Protein AF-A0A1F9A698-F1 (afdb_monomer_lite)

Structure (mmCIF, N/CA/C/O backbone):
data_AF-A0A1F9A698-F1
#
_entry.id   AF-A0A1F9A698-F1
#
loop_
_atom_site.group_PDB
_atom_site.id
_atom_site.type_symbol
_atom_site.label_atom_id
_atom_site.label_alt_id
_atom_site.label_comp_id
_atom_site.label_asym_id
_atom_site.label_entity_id
_atom_site.label_seq_id
_atom_site.pdbx_PDB_ins_code
_atom_site.Cartn_x
_atom_site.Cartn_y
_atom_site.Cartn_z
_atom_site.occupancy
_atom_site.B_iso_or_equiv
_atom_site.auth_seq_id
_atom_site.auth_comp_id
_atom_site.auth_asym_id
_atom_site.auth_atom_id
_atom_site.pdbx_PDB_model_num
ATOM 1 N N . MET A 1 1 ? 28.076 -3.721 -35.025 1.00 53.78 1 MET A N 1
ATOM 2 C CA . MET A 1 1 ? 28.383 -3.915 -33.593 1.00 53.78 1 MET A CA 1
ATOM 3 C C . MET A 1 1 ? 27.045 -3.963 -32.877 1.00 53.78 1 MET A C 1
ATOM 5 O O . MET A 1 1 ? 26.283 -3.025 -33.068 1.00 53.78 1 MET A O 1
ATOM 9 N N . ALA A 1 2 ? 26.693 -5.047 -32.184 1.00 62.41 2 ALA A N 1
ATOM 10 C CA . ALA A 1 2 ? 25.478 -5.037 -31.367 1.00 62.41 2 ALA A CA 1
ATOM 11 C C . ALA A 1 2 ? 25.691 -4.052 -30.206 1.00 62.41 2 ALA A C 1
ATOM 13 O O . ALA A 1 2 ? 26.755 -4.083 -29.585 1.00 62.41 2 ALA A O 1
ATOM 14 N N . ASP A 1 3 ? 24.733 -3.157 -29.968 1.00 79.94 3 ASP A N 1
ATOM 15 C CA . ASP A 1 3 ? 24.767 -2.267 -28.809 1.00 79.94 3 ASP A CA 1
ATOM 16 C C . ASP A 1 3 ? 24.624 -3.122 -27.547 1.00 79.94 3 ASP A C 1
ATOM 18 O O . ASP A 1 3 ? 23.584 -3.736 -27.314 1.00 79.94 3 ASP A O 1
ATOM 22 N N . ILE A 1 4 ? 25.695 -3.196 -26.757 1.00 77.88 4 ILE A N 1
ATOM 23 C CA . ILE A 1 4 ? 25.760 -4.013 -25.539 1.00 77.88 4 ILE A CA 1
ATOM 24 C C . ILE A 1 4 ? 24.776 -3.543 -24.459 1.00 77.88 4 ILE A C 1
ATOM 26 O O . ILE A 1 4 ? 24.562 -4.263 -23.485 1.00 77.88 4 ILE A O 1
ATOM 30 N N . PHE A 1 5 ? 24.192 -2.353 -24.624 1.00 80.81 5 PHE A N 1
ATOM 31 C CA . PHE A 1 5 ? 23.190 -1.792 -23.725 1.00 80.81 5 PHE A CA 1
ATOM 32 C C . PHE A 1 5 ? 21.746 -2.020 -24.199 1.00 80.81 5 PHE A C 1
ATOM 34 O O . PHE A 1 5 ? 20.826 -1.767 -23.420 1.00 80.81 5 PHE A O 1
ATOM 41 N N . SER A 1 6 ? 21.532 -2.545 -25.415 1.00 85.88 6 SER A N 1
ATOM 42 C CA . SER A 1 6 ? 20.193 -2.933 -25.874 1.00 85.88 6 SER A CA 1
ATOM 43 C C . SER A 1 6 ? 19.675 -4.137 -25.081 1.00 85.88 6 SER A C 1
ATOM 45 O O . SER A 1 6 ? 20.362 -5.145 -24.889 1.00 85.88 6 SER A O 1
ATOM 47 N N . LEU A 1 7 ? 18.424 -4.035 -24.637 1.00 88.25 7 LEU A N 1
ATOM 48 C CA . LEU A 1 7 ? 17.668 -5.083 -23.955 1.00 88.25 7 LEU A CA 1
ATOM 49 C C . LEU A 1 7 ? 16.536 -5.640 -24.831 1.00 88.25 7 LEU A C 1
ATOM 51 O O . LEU A 1 7 ? 15.618 -6.280 -24.311 1.00 88.25 7 LEU A O 1
ATOM 55 N N . ASP A 1 8 ? 16.596 -5.427 -26.147 1.00 89.38 8 ASP A N 1
ATOM 56 C CA . ASP A 1 8 ? 15.579 -5.906 -27.081 1.00 89.38 8 ASP A CA 1
ATOM 57 C C . ASP A 1 8 ? 15.356 -7.422 -26.948 1.00 89.38 8 ASP A C 1
ATOM 59 O O . ASP A 1 8 ? 16.283 -8.238 -26.924 1.00 89.38 8 ASP A O 1
ATOM 63 N N . GLY A 1 9 ? 14.084 -7.810 -26.819 1.00 86.44 9 GLY A N 1
ATOM 64 C CA . GLY A 1 9 ? 13.672 -9.207 -26.652 1.00 86.44 9 GLY A CA 1
ATOM 65 C C . GLY A 1 9 ? 13.935 -9.802 -25.262 1.00 86.44 9 GLY A C 1
ATOM 66 O O . GLY A 1 9 ? 13.643 -10.979 -25.047 1.00 86.44 9 GLY A O 1
ATOM 67 N N . LYS A 1 10 ? 14.459 -9.028 -24.300 1.00 89.12 10 LYS A N 1
ATOM 68 C CA . LYS A 1 10 ? 14.658 -9.475 -22.912 1.00 89.12 10 LYS A CA 1
ATOM 69 C C . LYS A 1 10 ? 13.438 -9.165 -22.044 1.00 89.12 10 LYS A C 1
ATOM 71 O O . LYS A 1 10 ? 12.748 -8.166 -22.235 1.00 89.12 10 LYS A O 1
ATOM 76 N N . VAL A 1 11 ? 13.185 -10.020 -21.054 1.00 83.88 11 VAL A N 1
ATOM 77 C CA . VAL A 1 11 ? 12.184 -9.790 -20.000 1.00 83.88 11 VAL A CA 1
ATOM 78 C C . VAL A 1 11 ? 12.924 -9.427 -18.719 1.00 83.88 11 VAL A C 1
ATOM 80 O O . VAL A 1 11 ? 13.849 -10.136 -18.328 1.00 83.88 11 VAL A O 1
ATOM 83 N N . ALA A 1 12 ? 12.519 -8.334 -18.075 1.00 80.12 12 ALA A N 1
ATOM 84 C CA . ALA A 1 12 ? 13.118 -7.872 -16.828 1.00 80.12 12 ALA A CA 1
ATOM 85 C C . ALA A 1 12 ? 12.039 -7.670 -15.760 1.00 80.12 12 ALA A C 1
ATOM 87 O O . ALA A 1 12 ? 11.040 -6.983 -15.986 1.00 80.12 12 ALA A O 1
ATOM 88 N N . VAL A 1 13 ? 12.257 -8.261 -14.585 1.00 78.50 13 VAL A N 1
ATOM 89 C CA . VAL A 1 13 ? 11.372 -8.129 -13.423 1.00 78.50 13 VAL A CA 1
ATOM 90 C C . VAL A 1 13 ? 12.039 -7.204 -12.417 1.00 78.50 13 VAL A C 1
ATOM 92 O O . VAL A 1 13 ? 13.162 -7.460 -11.988 1.00 78.50 13 VAL A O 1
ATOM 95 N N . VAL A 1 14 ? 11.351 -6.127 -12.038 1.00 78.12 14 VAL A N 1
ATOM 96 C CA . VAL A 1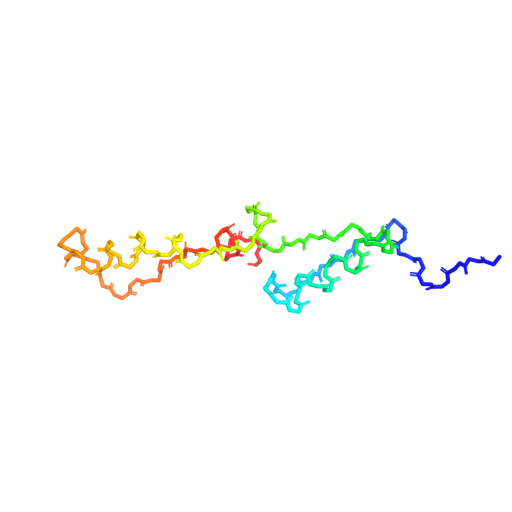 14 ? 11.823 -5.215 -10.992 1.00 78.12 14 VAL A CA 1
ATOM 97 C C . VAL A 1 14 ? 11.068 -5.513 -9.706 1.00 78.12 14 VAL A C 1
ATOM 99 O O . VAL A 1 14 ? 9.852 -5.339 -9.634 1.00 78.12 14 VAL A O 1
ATOM 102 N N . ILE A 1 15 ? 11.795 -5.970 -8.686 1.00 69.19 15 ILE A N 1
ATOM 103 C CA . ILE A 1 15 ? 11.239 -6.222 -7.357 1.00 69.19 15 ILE A CA 1
ATOM 104 C C . ILE A 1 15 ? 10.988 -4.864 -6.678 1.00 69.19 15 ILE A C 1
ATOM 106 O O . ILE A 1 15 ? 11.919 -4.131 -6.354 1.00 69.19 15 ILE A O 1
ATOM 110 N N . GLY A 1 16 ? 9.711 -4.526 -6.494 1.00 67.69 16 GLY A N 1
ATOM 111 C CA . GLY A 1 16 ? 9.233 -3.223 -6.015 1.00 67.69 16 GLY A CA 1
ATOM 112 C C . GLY A 1 16 ? 8.824 -2.278 -7.156 1.00 67.69 16 GLY A C 1
ATOM 113 O O . GLY A 1 16 ? 9.516 -2.145 -8.156 1.00 67.69 16 GLY A O 1
ATOM 114 N N . GLY A 1 17 ? 7.675 -1.603 -7.020 1.00 64.38 17 GLY A N 1
ATOM 115 C CA . GLY A 1 17 ? 7.111 -0.759 -8.091 1.00 64.38 17 GLY A CA 1
ATOM 116 C C . GLY A 1 17 ? 6.988 0.732 -7.761 1.00 64.38 17 GLY A C 1
ATOM 117 O O . GLY A 1 17 ? 6.464 1.483 -8.577 1.00 64.38 17 GLY A O 1
ATOM 118 N N . GLY A 1 18 ? 7.434 1.159 -6.575 1.00 68.56 18 GLY A N 1
ATOM 119 C CA . GLY A 1 18 ? 7.436 2.556 -6.121 1.00 68.56 18 GLY A CA 1
ATOM 120 C C . GLY A 1 18 ? 8.792 3.234 -6.276 1.00 68.56 18 GLY A C 1
ATOM 121 O O . GLY A 1 18 ? 9.822 2.562 -6.288 1.00 68.56 18 GLY A O 1
ATOM 122 N N . GLY A 1 19 ? 8.793 4.566 -6.410 1.00 78.69 19 GLY A N 1
ATOM 123 C CA . GLY A 1 19 ? 10.008 5.391 -6.458 1.00 78.69 19 GLY A C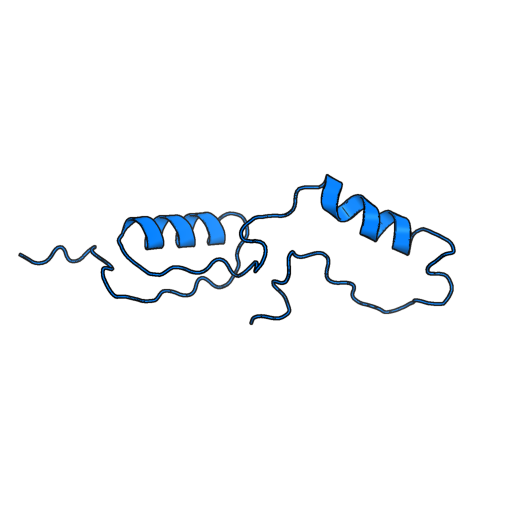A 1
ATOM 124 C C . GLY A 1 19 ? 11.060 4.875 -7.449 1.00 78.69 19 GLY A C 1
ATOM 125 O O . GLY A 1 19 ? 10.840 4.883 -8.662 1.00 78.69 19 GLY A O 1
ATOM 126 N N . ILE A 1 20 ? 12.185 4.394 -6.910 1.00 81.19 20 ILE A N 1
ATOM 127 C CA . ILE A 1 20 ? 13.330 3.854 -7.661 1.00 81.19 20 ILE A CA 1
ATOM 128 C C . ILE A 1 20 ? 12.931 2.643 -8.519 1.00 81.19 20 ILE A C 1
ATOM 130 O O . ILE A 1 20 ? 13.349 2.561 -9.670 1.00 81.19 20 ILE A O 1
ATOM 134 N N . GLY A 1 21 ? 12.076 1.741 -8.023 1.00 80.81 21 GLY A N 1
ATOM 135 C CA . GLY A 1 21 ? 11.648 0.554 -8.776 1.00 80.81 21 GLY A CA 1
ATOM 136 C C . GLY A 1 21 ? 10.888 0.912 -10.058 1.00 80.81 21 GLY A C 1
ATOM 137 O O . GLY A 1 21 ? 11.143 0.350 -11.122 1.00 80.81 21 GLY A O 1
ATOM 138 N N . LYS A 1 22 ? 10.036 1.947 -10.006 1.00 78.12 22 LYS A N 1
ATOM 139 C CA . LYS A 1 22 ? 9.377 2.495 -11.203 1.00 78.12 22 LYS A CA 1
ATOM 140 C C . LYS A 1 22 ? 10.386 3.125 -12.162 1.00 78.12 22 LYS A C 1
ATOM 142 O O . LYS A 1 22 ? 10.281 2.926 -13.370 1.00 78.12 22 LYS A O 1
ATOM 147 N N . ALA A 1 23 ? 11.345 3.893 -11.642 1.00 84.88 23 ALA A N 1
ATOM 148 C CA . ALA A 1 23 ? 12.377 4.524 -12.463 1.00 84.88 23 ALA A CA 1
ATOM 149 C C . ALA A 1 23 ? 13.236 3.477 -13.193 1.00 84.88 23 ALA A C 1
ATOM 151 O O . ALA A 1 23 ? 13.472 3.620 -14.392 1.00 84.88 23 ALA A O 1
ATOM 152 N N . LEU A 1 24 ? 13.615 2.398 -12.502 1.00 86.06 24 LEU A N 1
ATOM 153 C CA . LEU A 1 24 ? 14.329 1.262 -13.082 1.00 86.06 24 LEU A CA 1
ATOM 154 C C . LEU A 1 24 ? 13.478 0.536 -14.124 1.00 86.06 24 LEU A C 1
ATOM 156 O O . LEU A 1 24 ? 13.946 0.346 -15.240 1.00 86.06 24 LEU A O 1
ATOM 160 N N . ALA A 1 25 ? 12.218 0.208 -13.823 1.00 84.56 25 ALA A N 1
ATOM 161 C CA . ALA A 1 25 ? 11.330 -0.453 -14.781 1.00 84.56 25 ALA A CA 1
ATOM 162 C C . ALA A 1 25 ? 11.156 0.372 -16.070 1.00 84.56 25 ALA A C 1
ATOM 164 O O . ALA A 1 25 ? 11.251 -0.168 -17.169 1.00 84.56 25 ALA A O 1
ATOM 165 N N . LEU A 1 26 ? 10.977 1.693 -15.951 1.00 84.44 26 LEU A N 1
ATOM 166 C CA . LEU A 1 26 ? 10.883 2.598 -17.101 1.00 84.44 26 LEU A CA 1
ATOM 167 C C . LEU A 1 26 ? 12.212 2.746 -17.853 1.00 84.44 26 LEU A C 1
ATOM 169 O O . LEU A 1 26 ? 12.210 2.884 -19.073 1.00 84.44 26 LEU A O 1
ATOM 173 N N . GLY A 1 27 ? 13.344 2.757 -17.145 1.00 88.19 27 GLY A N 1
ATOM 174 C CA . GLY A 1 27 ? 14.675 2.768 -17.753 1.00 88.19 27 GLY A CA 1
ATOM 175 C C . GLY A 1 27 ? 14.941 1.502 -18.567 1.00 88.19 27 GLY A C 1
ATOM 176 O O . GLY A 1 27 ? 15.346 1.596 -19.720 1.00 88.19 27 GLY A O 1
ATOM 177 N N . LEU A 1 28 ? 14.625 0.334 -18.002 1.00 88.19 28 LEU A N 1
ATOM 178 C CA . LEU A 1 28 ? 14.741 -0.965 -18.666 1.00 88.19 28 LEU A CA 1
ATOM 179 C C . LEU A 1 28 ? 13.810 -1.057 -19.882 1.00 88.19 28 LEU A C 1
ATOM 181 O O . LEU A 1 28 ? 14.243 -1.480 -20.950 1.00 88.19 28 LEU A O 1
ATOM 185 N N . ALA A 1 29 ? 12.563 -0.587 -19.753 1.00 86.06 29 ALA A N 1
ATOM 186 C CA . ALA A 1 29 ? 11.621 -0.525 -20.871 1.00 86.06 29 ALA A CA 1
ATOM 187 C C . ALA A 1 29 ? 12.128 0.360 -22.019 1.00 86.06 29 ALA A C 1
ATOM 189 O O . ALA A 1 29 ? 12.002 -0.007 -23.183 1.00 86.06 29 ALA A O 1
ATOM 190 N N . ARG A 1 30 ? 12.746 1.506 -21.700 1.00 88.88 30 ARG A N 1
ATOM 191 C CA . ARG A 1 30 ? 13.355 2.401 -22.700 1.00 88.88 30 ARG A CA 1
ATOM 192 C C . ARG A 1 30 ? 14.513 1.767 -23.467 1.00 88.88 30 ARG A C 1
ATOM 194 O O . ARG A 1 30 ? 14.761 2.186 -24.588 1.00 88.88 30 ARG A O 1
ATOM 201 N N . GLN A 1 31 ? 15.188 0.782 -22.880 1.00 90.25 31 GLN A N 1
ATOM 202 C CA . GLN A 1 31 ? 16.248 0.015 -23.538 1.00 90.25 31 GLN A CA 1
ATOM 203 C C . GLN A 1 31 ? 15.719 -1.214 -24.297 1.00 90.25 31 GLN A C 1
ATOM 205 O O . GLN A 1 31 ? 16.514 -2.023 -24.755 1.00 90.25 31 GLN A O 1
ATOM 210 N N . GLY A 1 32 ? 14.397 -1.385 -24.424 1.00 86.12 32 GLY A N 1
ATOM 211 C CA . GLY A 1 32 ? 13.797 -2.475 -25.204 1.00 86.12 32 GLY A CA 1
ATOM 212 C C . GLY A 1 32 ? 13.387 -3.706 -24.393 1.00 86.12 32 GLY A C 1
ATOM 213 O O . GLY A 1 32 ? 12.834 -4.658 -24.950 1.00 86.12 32 GLY A O 1
ATOM 214 N N . ALA A 1 33 ? 13.589 -3.697 -23.070 1.00 87.19 33 ALA A N 1
ATOM 215 C CA . ALA A 1 33 ? 13.124 -4.789 -22.223 1.00 87.19 33 ALA A CA 1
ATOM 216 C C . ALA A 1 33 ? 11.595 -4.767 -22.081 1.00 87.19 33 ALA A C 1
ATOM 218 O O . ALA A 1 33 ? 10.977 -3.725 -21.853 1.00 87.19 33 ALA A O 1
ATOM 219 N N . LYS A 1 34 ? 10.969 -5.943 -22.065 1.00 78.81 34 LYS A N 1
ATOM 220 C CA . LYS A 1 34 ? 9.609 -6.094 -21.538 1.00 78.81 34 LYS A CA 1
ATOM 221 C C . LYS A 1 34 ? 9.681 -5.996 -20.009 1.00 78.81 34 LYS A C 1
ATOM 223 O O . LYS A 1 34 ? 9.973 -6.985 -19.337 1.00 78.81 34 LYS A O 1
ATOM 228 N N . ALA A 1 35 ? 9.474 -4.793 -19.471 1.00 65.00 35 ALA A N 1
ATOM 229 C CA . ALA A 1 35 ? 9.482 -4.527 -18.034 1.00 65.00 35 ALA A CA 1
ATOM 230 C C . ALA A 1 35 ? 8.050 -4.419 -17.490 1.00 65.00 35 ALA A C 1
ATOM 232 O O . ALA A 1 35 ? 7.242 -3.639 -17.995 1.00 65.00 35 ALA A O 1
ATOM 233 N N . ALA A 1 36 ? 7.741 -5.185 -16.445 1.00 62.72 36 ALA A N 1
ATOM 234 C CA . ALA A 1 36 ? 6.457 -5.124 -15.754 1.00 62.72 36 ALA A CA 1
ATOM 235 C C . ALA A 1 36 ? 6.605 -4.359 -14.430 1.00 62.72 36 ALA A C 1
ATOM 237 O O . ALA A 1 36 ? 7.464 -4.680 -13.608 1.00 62.72 36 ALA A O 1
ATOM 238 N N . SER A 1 37 ? 5.760 -3.345 -14.214 1.00 65.81 37 SER A N 1
ATOM 239 C CA . SER A 1 37 ? 5.528 -2.799 -12.872 1.00 65.81 37 SER A CA 1
ATOM 240 C C . SER A 1 37 ? 4.761 -3.836 -12.061 1.00 65.81 37 SER A C 1
ATOM 242 O O . SER A 1 37 ? 3.776 -4.382 -12.551 1.00 65.81 37 SER A O 1
ATOM 244 N N . LEU A 1 38 ? 5.151 -4.054 -10.805 1.00 68.00 38 LEU A N 1
ATOM 245 C CA . LEU A 1 38 ? 4.448 -4.989 -9.926 1.00 68.00 38 LEU A CA 1
ATOM 246 C C . LEU A 1 38 ? 3.067 -4.505 -9.455 1.00 68.00 38 LEU A C 1
ATOM 248 O O . LEU A 1 38 ? 2.471 -5.138 -8.602 1.00 68.00 38 LEU A O 1
ATOM 252 N N . HIS A 1 39 ? 2.553 -3.382 -9.945 1.00 75.94 39 HIS A N 1
ATOM 253 C CA . HIS A 1 39 ? 1.190 -2.956 -9.637 1.00 75.94 39 HIS A CA 1
ATOM 254 C C . HIS A 1 39 ? 0.311 -3.308 -10.842 1.00 75.94 39 HIS A C 1
ATOM 256 O O . HIS A 1 39 ? 0.458 -2.634 -11.864 1.00 75.94 39 HIS A O 1
ATOM 262 N N . PRO A 1 40 ? -0.591 -4.306 -10.768 1.00 79.75 40 PRO A N 1
ATOM 263 C CA . PRO A 1 40 ? -1.566 -4.600 -11.822 1.00 79.75 40 PRO A CA 1
ATOM 264 C C . PRO A 1 40 ? -2.316 -3.371 -12.340 1.00 79.75 40 PRO A C 1
ATOM 266 O O . PRO A 1 40 ? -2.560 -3.253 -13.536 1.00 79.75 40 PRO A O 1
ATOM 269 N N . ILE A 1 41 ? -2.607 -2.404 -11.464 1.00 84.81 41 ILE A N 1
ATOM 270 C CA . ILE A 1 41 ? -3.242 -1.132 -11.844 1.00 84.81 41 ILE A CA 1
ATOM 271 C C . ILE A 1 41 ? -2.349 -0.219 -12.718 1.00 84.81 41 ILE A C 1
ATOM 273 O O . ILE A 1 41 ? -2.788 0.829 -13.186 1.00 84.81 41 ILE A O 1
ATOM 277 N N . GLY A 1 42 ? -1.079 -0.571 -12.933 1.00 77.12 42 GLY A N 1
ATOM 278 C CA . GLY A 1 42 ? -0.154 0.110 -13.846 1.00 77.12 42 GLY A CA 1
ATOM 279 C C . GLY A 1 42 ? 0.407 1.442 -13.338 1.00 77.12 42 GLY A C 1
ATOM 280 O O . GLY A 1 42 ? 1.139 2.124 -14.056 1.00 77.12 42 GLY A O 1
ATOM 281 N N . ARG A 1 43 ? 0.100 1.836 -12.099 1.00 79.19 43 ARG A N 1
ATOM 282 C CA . ARG A 1 43 ? 0.531 3.113 -11.514 1.00 79.19 43 ARG A CA 1
ATOM 283 C C . ARG A 1 43 ? 0.671 3.038 -9.999 1.00 79.19 43 ARG A C 1
ATOM 285 O O . ARG A 1 43 ? 0.220 2.089 -9.370 1.00 79.19 43 ARG A O 1
ATOM 292 N N . LEU A 1 44 ? 1.274 4.081 -9.433 1.00 79.19 44 LEU A N 1
ATOM 293 C CA . LEU A 1 44 ? 1.286 4.285 -7.990 1.00 79.19 44 LEU A CA 1
ATOM 294 C C . LEU A 1 44 ? -0.044 4.860 -7.518 1.00 79.19 44 LEU A C 1
ATOM 296 O O . LEU A 1 44 ? -0.704 5.604 -8.254 1.00 79.19 44 LEU A O 1
ATOM 300 N N . ALA A 1 45 ? -0.400 4.501 -6.289 1.00 80.25 45 ALA A N 1
ATOM 301 C CA . ALA A 1 45 ? -1.494 5.130 -5.579 1.00 80.25 45 ALA A CA 1
ATOM 302 C C . ALA A 1 45 ? -1.142 6.592 -5.276 1.00 80.25 45 ALA A C 1
ATOM 304 O O . ALA A 1 45 ? 0.006 6.923 -4.964 1.00 80.25 45 ALA A O 1
ATOM 305 N N . LYS A 1 46 ? -2.141 7.460 -5.373 1.00 86.81 46 LYS A N 1
ATOM 306 C CA . LYS A 1 46 ? -2.133 8.783 -4.759 1.00 86.81 46 LYS A CA 1
ATOM 307 C C . LYS A 1 46 ? -2.595 8.660 -3.306 1.00 86.81 46 LYS A C 1
ATOM 309 O O . LYS A 1 46 ? -3.275 7.697 -2.953 1.00 86.81 46 LYS A O 1
ATOM 314 N N . ALA A 1 47 ? -2.249 9.635 -2.469 1.00 84.75 47 ALA A N 1
ATOM 315 C CA . ALA A 1 47 ? -2.609 9.609 -1.051 1.00 84.75 47 ALA A CA 1
ATOM 316 C C . ALA A 1 47 ? -4.133 9.540 -0.842 1.00 84.75 47 ALA A C 1
ATOM 318 O O . ALA A 1 47 ? -4.610 8.831 0.041 1.00 84.75 47 ALA A O 1
ATOM 319 N N . GLU A 1 48 ? -4.898 10.210 -1.705 1.00 92.25 48 GLU A N 1
ATOM 320 C CA . GLU A 1 48 ? -6.358 10.284 -1.632 1.00 92.25 48 GLU A CA 1
ATOM 321 C C . GLU A 1 48 ? -7.021 8.917 -1.822 1.00 92.25 48 GLU A C 1
ATOM 323 O O . GLU A 1 48 ? -8.093 8.654 -1.284 1.00 92.25 48 GLU A O 1
ATOM 328 N N . GLU A 1 49 ? -6.363 8.016 -2.547 1.00 90.06 49 GLU A N 1
ATOM 329 C CA . GLU A 1 49 ? -6.879 6.678 -2.832 1.00 90.06 49 GLU A CA 1
ATOM 330 C C . GLU A 1 49 ? -6.770 5.736 -1.626 1.00 90.06 49 GLU A C 1
ATOM 332 O O . GLU A 1 49 ? -7.433 4.703 -1.595 1.00 90.06 49 GLU A O 1
ATOM 337 N N . LEU A 1 50 ? -5.980 6.102 -0.611 1.00 90.62 50 LEU A N 1
ATOM 338 C CA . LEU A 1 50 ? -5.878 5.360 0.647 1.00 90.62 50 LEU A CA 1
ATOM 339 C C . LEU A 1 50 ? -6.886 5.843 1.696 1.00 90.62 50 LEU A C 1
ATOM 341 O O . LEU A 1 50 ? -7.184 5.108 2.637 1.00 90.62 50 LEU A O 1
ATOM 345 N N . ILE A 1 51 ? -7.449 7.047 1.529 1.00 92.62 51 ILE A N 1
ATOM 346 C CA . ILE A 1 51 ? -8.374 7.648 2.501 1.00 92.62 51 ILE A CA 1
ATOM 347 C C . ILE A 1 51 ? -9.575 6.734 2.739 1.00 92.62 51 ILE A C 1
ATOM 349 O O . ILE A 1 51 ? -9.954 6.534 3.887 1.00 92.62 51 ILE A O 1
ATOM 353 N N . GLY A 1 52 ? -10.140 6.130 1.690 1.00 91.56 52 GLY A N 1
ATOM 354 C CA . GLY A 1 52 ? -11.284 5.222 1.828 1.00 91.56 52 GLY A CA 1
ATOM 355 C C . GLY A 1 52 ? -10.990 4.016 2.726 1.00 91.56 52 GLY A C 1
ATOM 356 O O . GLY A 1 52 ? -11.810 3.675 3.576 1.00 91.56 52 GLY A O 1
ATOM 357 N N . ALA A 1 53 ? -9.801 3.417 2.597 1.00 92.62 53 ALA A N 1
ATOM 358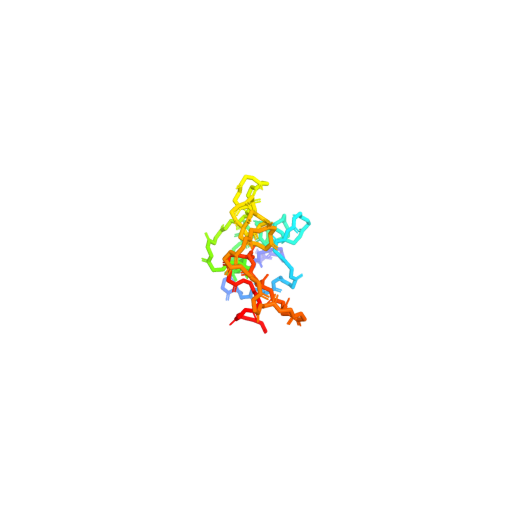 C CA . ALA A 1 53 ? -9.378 2.307 3.448 1.00 92.62 53 ALA A CA 1
ATOM 359 C C . ALA A 1 53 ? -9.186 2.754 4.908 1.00 92.62 53 ALA A C 1
ATOM 361 O O . ALA A 1 53 ? -9.633 2.067 5.824 1.00 92.62 53 ALA A O 1
ATOM 362 N N . CYS A 1 54 ? -8.589 3.931 5.126 1.00 92.62 54 CYS A N 1
ATOM 363 C CA . CYS A 1 54 ? -8.434 4.511 6.462 1.00 92.62 54 CYS A CA 1
ATOM 364 C C . CYS A 1 54 ? -9.784 4.849 7.109 1.00 92.62 54 CYS A C 1
ATOM 366 O O . CYS A 1 54 ? -9.995 4.540 8.276 1.00 92.62 54 CYS A O 1
ATOM 368 N N . VAL A 1 55 ? -10.708 5.455 6.356 1.00 95.50 5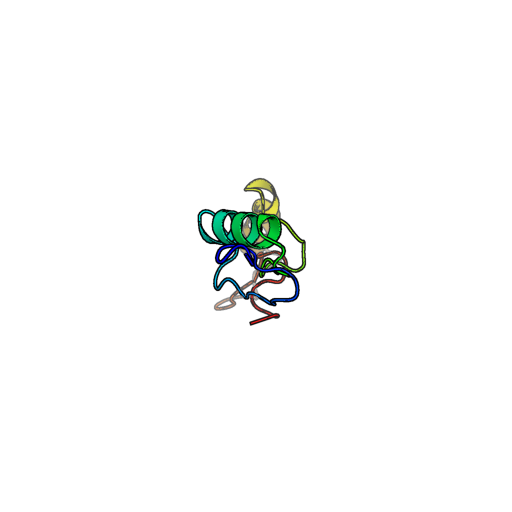5 VAL A N 1
ATOM 369 C CA . VAL A 1 55 ? -12.058 5.788 6.833 1.00 95.50 55 VAL A CA 1
ATOM 370 C C . VAL A 1 55 ? -12.821 4.521 7.187 1.00 95.50 55 VAL A C 1
ATOM 372 O O . VAL A 1 55 ? -13.423 4.473 8.251 1.00 95.50 55 VAL A O 1
ATOM 375 N N . PHE A 1 56 ? -12.761 3.485 6.347 1.00 95.19 56 PHE A N 1
ATOM 376 C CA . PHE A 1 56 ? -13.381 2.197 6.645 1.00 95.19 56 PHE A CA 1
ATOM 377 C C . PHE A 1 56 ? -12.884 1.627 7.980 1.00 95.19 56 PHE A C 1
ATOM 379 O O . PHE A 1 56 ? -13.703 1.363 8.859 1.00 95.19 56 PHE A O 1
ATOM 386 N N . LEU A 1 57 ? -11.560 1.529 8.151 1.00 93.25 57 LEU A N 1
ATOM 387 C CA . LEU A 1 57 ? -10.920 1.020 9.371 1.00 93.25 57 LEU A CA 1
ATOM 388 C C . LEU A 1 57 ? -11.159 1.892 10.614 1.00 93.25 57 LEU A C 1
ATOM 390 O O . LEU A 1 57 ? -11.066 1.402 11.732 1.00 93.25 57 LEU A O 1
ATOM 394 N N . ALA A 1 58 ? -11.438 3.184 10.437 1.00 94.00 58 ALA A N 1
ATOM 395 C CA . ALA A 1 58 ? -11.770 4.099 11.528 1.00 94.00 58 ALA A CA 1
ATOM 396 C C . ALA A 1 58 ? -13.280 4.168 11.823 1.00 94.00 58 ALA A C 1
ATOM 398 O O . ALA A 1 58 ? -13.691 4.859 12.754 1.00 94.00 58 ALA A O 1
ATOM 399 N N . SER A 1 59 ? -14.115 3.511 11.013 1.00 97.62 59 SER A N 1
ATOM 400 C CA . SER A 1 59 ? -15.574 3.601 11.100 1.00 97.62 59 SER A CA 1
ATOM 401 C C . SER A 1 59 ? -16.199 2.380 11.787 1.00 97.62 59 SER A C 1
ATOM 403 O O . SER A 1 59 ? -15.617 1.291 11.729 1.00 97.62 59 SER A O 1
ATOM 405 N N . PRO A 1 60 ? -17.444 2.508 12.300 1.00 98.12 60 PRO A N 1
ATOM 406 C CA . PRO A 1 60 ? -18.205 1.381 12.849 1.00 98.12 60 PRO A CA 1
ATOM 407 C C . PRO A 1 60 ? -18.402 0.207 11.877 1.00 98.12 60 PRO A C 1
ATOM 409 O O .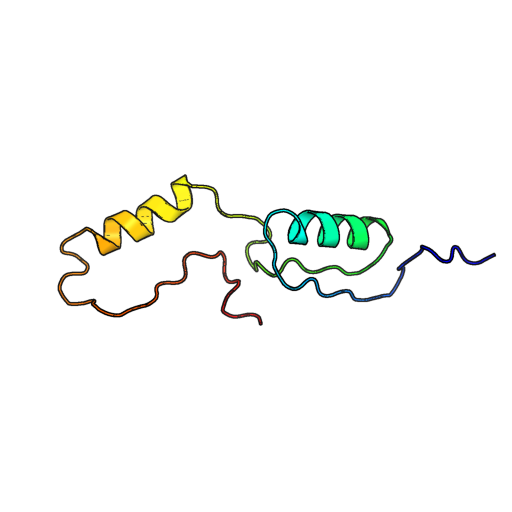 PRO A 1 60 ? -18.657 -0.922 12.289 1.00 98.12 60 PRO A O 1
ATOM 412 N N . ALA A 1 61 ? -18.252 0.437 10.565 1.00 97.31 61 ALA A N 1
ATOM 413 C CA . ALA A 1 61 ? -18.318 -0.627 9.561 1.00 97.31 61 ALA A CA 1
ATOM 414 C C . ALA A 1 61 ? -17.234 -1.706 9.754 1.00 97.31 61 ALA A C 1
ATOM 416 O O . ALA A 1 61 ? -17.349 -2.790 9.185 1.00 97.31 61 ALA A O 1
ATOM 417 N N . SER A 1 62 ? -16.201 -1.419 10.550 1.00 97.00 62 SER A N 1
ATOM 418 C CA . SER A 1 62 ? -15.106 -2.334 10.870 1.00 97.00 62 SER A CA 1
ATOM 419 C C . SER A 1 62 ? -15.130 -2.865 12.312 1.00 97.00 62 SER A C 1
ATOM 421 O O . SER A 1 62 ? -14.178 -3.524 12.712 1.00 97.00 62 SER A O 1
ATOM 423 N N . ASP A 1 63 ? -16.211 -2.673 13.083 1.00 98.00 63 ASP A N 1
ATOM 424 C CA . ASP A 1 63 ? -16.263 -3.020 14.521 1.00 98.00 63 ASP A CA 1
ATOM 425 C C . ASP A 1 63 ? -15.970 -4.500 14.836 1.00 98.00 63 ASP A C 1
ATOM 427 O O . ASP A 1 63 ? -15.502 -4.831 15.925 1.00 98.00 63 ASP A O 1
ATOM 431 N N . TYR A 1 64 ? -16.209 -5.407 13.883 1.00 96.62 64 TYR A N 1
ATOM 432 C CA . TYR A 1 64 ? -15.888 -6.835 14.017 1.00 96.62 64 TYR A CA 1
ATOM 433 C C . TYR A 1 64 ? -14.588 -7.252 13.301 1.00 96.62 64 TYR A C 1
ATOM 435 O O . TYR A 1 64 ? -14.277 -8.437 13.189 1.00 96.62 64 TYR A O 1
ATOM 443 N N . MET A 1 65 ? -13.812 -6.297 12.787 1.00 95.12 65 MET A N 1
ATOM 444 C CA . MET A 1 65 ? -12.606 -6.537 11.996 1.00 95.12 65 MET A CA 1
ATOM 445 C C . MET A 1 65 ? -11.371 -6.014 12.726 1.00 95.12 65 MET A C 1
ATOM 447 O O . MET A 1 65 ? -11.043 -4.834 12.680 1.00 95.12 65 MET A O 1
ATOM 451 N N . THR A 1 66 ? -10.636 -6.927 13.360 1.00 91.56 66 THR A N 1
ATOM 452 C CA . THR A 1 66 ? -9.359 -6.632 14.023 1.00 91.56 66 THR A CA 1
ATOM 453 C C . THR A 1 66 ? -8.265 -7.613 13.592 1.00 91.56 66 THR A C 1
ATOM 455 O O . THR A 1 66 ? -8.544 -8.711 13.103 1.00 91.56 66 THR A O 1
ATOM 458 N N . GLY A 1 67 ? -7.003 -7.192 13.713 1.00 91.06 67 GLY A N 1
ATOM 459 C CA . GLY A 1 67 ? -5.827 -7.993 13.349 1.00 91.06 67 GLY A CA 1
ATOM 460 C C . GLY A 1 67 ? -5.668 -8.288 11.851 1.00 91.06 67 GLY A C 1
ATOM 461 O O . GLY A 1 67 ? -4.846 -9.123 11.487 1.00 91.06 67 GLY A O 1
ATOM 462 N N . GLN A 1 68 ? -6.445 -7.636 10.982 1.00 91.44 68 GLN A N 1
ATOM 463 C CA . GLN A 1 68 ? -6.408 -7.869 9.537 1.00 91.44 68 GLN A CA 1
ATOM 464 C C . GLN A 1 68 ? -5.403 -6.958 8.830 1.00 91.44 68 GLN A C 1
ATOM 466 O O . GLN A 1 68 ? -5.235 -5.794 9.190 1.00 91.44 68 GLN A O 1
ATOM 471 N N . ILE A 1 69 ? -4.789 -7.476 7.764 1.00 88.00 69 ILE A N 1
ATOM 472 C CA . ILE A 1 69 ? -3.990 -6.694 6.816 1.00 88.00 69 ILE A CA 1
ATOM 473 C C . ILE A 1 69 ? -4.847 -6.458 5.572 1.00 88.00 69 ILE A C 1
ATOM 475 O O . ILE A 1 69 ? -5.152 -7.397 4.840 1.00 88.00 69 ILE A O 1
ATOM 479 N N . ILE A 1 70 ? -5.234 -5.205 5.327 1.00 88.00 70 ILE A N 1
ATOM 480 C CA . ILE A 1 70 ? -5.985 -4.816 4.126 1.00 88.00 70 ILE A CA 1
ATOM 481 C C . ILE A 1 70 ? -5.013 -4.242 3.094 1.00 88.00 70 ILE A C 1
ATOM 483 O O . ILE A 1 70 ? -4.375 -3.215 3.327 1.00 88.00 70 ILE A O 1
ATOM 487 N N . TYR A 1 71 ? -4.913 -4.891 1.934 1.00 88.75 71 TYR A N 1
ATOM 488 C CA . TYR A 1 71 ? -4.056 -4.436 0.840 1.00 88.75 71 TYR A CA 1
ATOM 489 C C . TYR A 1 71 ? -4.764 -3.392 -0.030 1.00 88.75 71 TYR A C 1
ATOM 491 O O . TYR A 1 71 ? -5.591 -3.720 -0.877 1.00 88.75 71 TYR A O 1
ATOM 499 N N . ALA A 1 72 ? -4.386 -2.127 0.147 1.00 89.31 72 ALA A N 1
ATOM 500 C CA . ALA A 1 72 ? -4.756 -1.015 -0.730 1.00 89.31 72 ALA A CA 1
ATOM 501 C C . ALA A 1 72 ? -3.565 -0.617 -1.625 1.00 89.31 72 ALA A C 1
ATOM 503 O O . ALA A 1 72 ? -3.048 0.493 -1.543 1.00 89.31 72 ALA A O 1
ATOM 504 N N . ASP A 1 73 ? -3.070 -1.551 -2.442 1.00 86.44 73 ASP A N 1
ATOM 505 C CA . ASP A 1 73 ? -1.773 -1.423 -3.128 1.00 86.44 73 ASP A CA 1
ATOM 506 C C . ASP A 1 73 ? -1.835 -1.599 -4.654 1.00 86.44 73 ASP A C 1
ATOM 508 O O . ASP A 1 73 ? -0.821 -1.864 -5.299 1.00 86.44 73 ASP A O 1
ATOM 512 N N . GLY A 1 74 ? -3.022 -1.486 -5.255 1.00 86.62 74 GLY A N 1
ATOM 513 C CA . GLY A 1 74 ? -3.180 -1.625 -6.704 1.00 86.62 74 GLY A CA 1
ATOM 514 C C . GLY A 1 74 ? -2.924 -3.038 -7.242 1.00 86.62 74 GLY A C 1
ATOM 515 O O . GLY A 1 74 ? -2.679 -3.173 -8.443 1.00 86.62 74 GLY A O 1
ATOM 516 N N . GLY A 1 75 ? -2.976 -4.058 -6.373 1.00 85.38 75 GLY A N 1
ATOM 517 C CA . GLY A 1 75 ? -2.854 -5.482 -6.700 1.00 85.38 75 GLY A CA 1
ATOM 518 C C . GLY A 1 75 ? -1.437 -6.043 -6.557 1.00 85.38 75 GLY A C 1
ATOM 519 O O . GLY A 1 75 ? -1.170 -7.145 -7.034 1.00 85.38 75 GLY A O 1
ATOM 520 N N . ARG A 1 76 ? -0.513 -5.291 -5.949 1.00 81.12 76 ARG A N 1
ATOM 521 C CA . ARG A 1 76 ? 0.911 -5.649 -5.899 1.00 81.12 76 ARG A CA 1
ATOM 522 C C . ARG A 1 76 ? 1.172 -6.901 -5.070 1.00 81.12 76 ARG A C 1
ATOM 524 O O . ARG A 1 76 ? 1.952 -7.746 -5.495 1.00 81.12 76 ARG A O 1
ATOM 531 N N . SER A 1 77 ? 0.513 -7.041 -3.926 1.00 82.31 77 SER A N 1
ATOM 532 C CA . SER A 1 77 ? 0.667 -8.193 -3.029 1.00 82.31 77 SER A CA 1
ATOM 533 C C . SER A 1 77 ? 0.185 -9.535 -3.593 1.00 82.31 77 SER A C 1
ATOM 535 O O . SER A 1 77 ? 0.445 -10.555 -2.968 1.00 82.31 77 SER A O 1
ATOM 537 N N . TYR A 1 78 ? -0.503 -9.564 -4.739 1.00 78.56 78 TYR A N 1
ATOM 538 C CA . TYR A 1 78 ? -1.097 -10.789 -5.298 1.00 78.56 78 TYR A CA 1
ATOM 539 C C . TYR A 1 78 ? -0.448 -11.265 -6.602 1.00 78.56 78 TYR A C 1
ATOM 541 O O . TYR A 1 78 ? -0.949 -12.197 -7.228 1.00 78.56 78 TYR A O 1
ATOM 549 N N . ILE A 1 79 ? 0.642 -10.626 -7.033 1.00 70.62 79 ILE A N 1
ATOM 550 C CA . ILE A 1 79 ? 1.350 -10.999 -8.266 1.00 70.62 79 ILE A CA 1
ATOM 551 C C . ILE A 1 79 ? 2.835 -11.329 -8.060 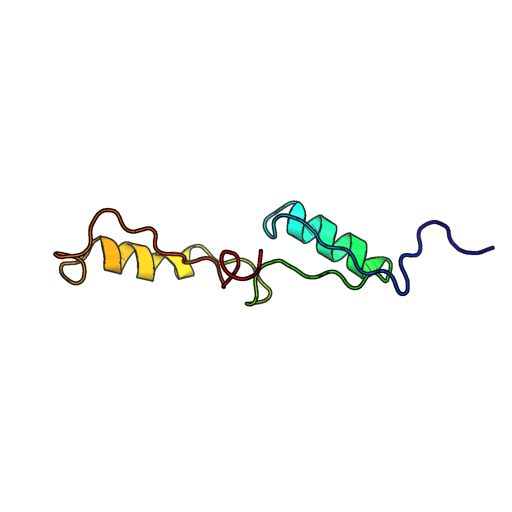1.00 70.62 79 ILE A C 1
ATOM 553 O O . ILE A 1 79 ? 3.549 -11.521 -9.046 1.00 70.62 79 ILE A O 1
ATOM 557 N N . VAL A 1 80 ? 3.296 -11.388 -6.806 1.00 57.09 80 VAL A N 1
ATOM 558 C CA . VAL A 1 80 ? 4.655 -11.802 -6.412 1.00 57.09 80 VAL A CA 1
ATOM 559 C C . VAL A 1 80 ? 4.637 -12.854 -5.323 1.00 57.09 80 VAL A C 1
ATOM 561 O O . VAL A 1 80 ? 3.689 -12.829 -4.511 1.00 57.09 80 VAL A O 1
#

Sequence (80 aa):
MADIFSLDGKVAVVIGGGGIGKALALGLARQGAKAASLHPIGRLAKAEELIGACVFLASPASDYMTGQIIYADGGRSYIV

pLDDT: mean 83.53, std 9.88, range [53.78, 98.12]

Foldseek 3Di:
DPDPQACAPAEDEQDAQDDVSVVVQVVNVVSRYNGDRLQCQRDFDDPVLCVVVVCCCVDPVCVVPPPDDDDSTNCNVPRD

Radius of gyration: 17.79 Å; chains: 1; bounding box: 47×22×48 Å

Secondary structure (DSSP, 8-state):
---TT--TT-EEE-S--STHHHHHHHHHHHTT-EEEPS-TTSSPPPTHHHHHHHHHHHSGGGTT--S-----STTGGG--